Protein AF-A0A2W5SU35-F1 (afdb_monomer_lite)

pLDDT: mean 97.68, std 1.87, range [83.69, 98.88]

Structure (mmCIF, N/CA/C/O backbone):
data_AF-A0A2W5SU35-F1
#
_entry.id   AF-A0A2W5SU35-F1
#
loop_
_atom_site.group_PDB
_atom_site.id
_atom_site.type_symbol
_atom_site.label_atom_id
_atom_site.label_alt_id
_atom_site.label_comp_id
_atom_site.label_asym_id
_atom_site.label_entity_id
_atom_site.label_seq_id
_atom_site.pdbx_PDB_ins_code
_atom_site.Cartn_x
_atom_site.Cartn_y
_atom_site.Cartn_z
_atom_site.occupancy
_atom_site.B_iso_or_equiv
_atom_site.auth_seq_id
_atom_site.auth_comp_id
_atom_site.auth_asym_id
_atom_site.auth_atom_id
_atom_site.pdbx_PDB_model_num
ATOM 1 N N . MET A 1 1 ? -5.731 11.246 -7.664 1.00 83.69 1 MET A N 1
ATOM 2 C CA . MET A 1 1 ? -6.104 10.806 -6.309 1.00 83.69 1 MET A CA 1
ATOM 3 C C . MET A 1 1 ? -6.951 9.556 -6.453 1.00 83.69 1 MET A C 1
ATOM 5 O O . MET A 1 1 ? -7.900 9.598 -7.225 1.00 83.69 1 MET A O 1
ATOM 9 N N . LEU A 1 2 ? -6.569 8.462 -5.795 1.00 93.25 2 LEU A N 1
ATOM 10 C CA . LEU A 1 2 ? -7.296 7.187 -5.770 1.00 93.25 2 LEU A CA 1
ATOM 11 C C . LEU A 1 2 ? -7.750 6.914 -4.332 1.00 93.25 2 LEU A C 1
ATOM 13 O O . LEU A 1 2 ? -6.923 7.001 -3.431 1.00 93.25 2 LEU A O 1
ATOM 17 N N . GLU A 1 3 ? -9.018 6.572 -4.111 1.00 96.75 3 GLU A N 1
ATOM 18 C CA . GLU A 1 3 ? -9.514 6.131 -2.799 1.00 96.75 3 GLU A CA 1
ATOM 19 C C . GLU A 1 3 ? -9.905 4.652 -2.842 1.00 96.75 3 GLU A C 1
ATOM 21 O O . GLU A 1 3 ? -10.566 4.194 -3.773 1.00 96.75 3 GLU A O 1
ATOM 26 N N . ILE A 1 4 ? -9.491 3.913 -1.815 1.00 96.81 4 ILE A N 1
ATOM 27 C CA . ILE A 1 4 ? -9.788 2.500 -1.603 1.00 96.81 4 ILE A CA 1
ATOM 28 C C . ILE A 1 4 ? -10.499 2.389 -0.256 1.00 96.81 4 ILE A C 1
ATOM 30 O O . ILE A 1 4 ? -9.879 2.523 0.803 1.00 96.81 4 ILE A O 1
ATOM 34 N N . GLY A 1 5 ? -11.809 2.161 -0.302 1.00 96.19 5 GLY A N 1
ATOM 35 C CA . GLY A 1 5 ? -12.642 1.967 0.880 1.00 96.19 5 GLY A CA 1
ATOM 36 C C . GLY A 1 5 ? -12.808 0.488 1.220 1.00 96.19 5 GLY A C 1
ATOM 37 O O . GLY A 1 5 ? -13.181 -0.315 0.369 1.00 96.19 5 GLY A O 1
ATOM 38 N N . VAL A 1 6 ? -12.581 0.142 2.482 1.00 95.94 6 VAL A N 1
ATOM 39 C CA . VAL A 1 6 ? -12.871 -1.169 3.064 1.00 95.94 6 VAL A CA 1
ATOM 40 C C . VAL A 1 6 ? -14.029 -1.011 4.042 1.00 95.94 6 VAL A C 1
ATOM 42 O O . VAL A 1 6 ? -13.977 -0.189 4.959 1.00 95.94 6 VAL A O 1
ATOM 45 N N . THR A 1 7 ? -15.077 -1.811 3.855 1.00 96.75 7 THR A N 1
ATOM 46 C CA . THR A 1 7 ? -16.279 -1.809 4.698 1.00 96.75 7 THR A CA 1
ATOM 47 C C . THR A 1 7 ? -16.648 -3.231 5.110 1.00 96.75 7 THR A C 1
ATOM 49 O O . THR A 1 7 ? -16.332 -4.187 4.405 1.00 96.75 7 THR A O 1
ATOM 52 N N . GLY A 1 8 ? -17.312 -3.370 6.262 1.00 97.00 8 GLY A N 1
ATOM 53 C CA . GLY A 1 8 ? -17.740 -4.669 6.783 1.00 97.00 8 GLY A CA 1
ATOM 54 C C . GLY A 1 8 ? -16.583 -5.597 7.165 1.00 97.00 8 GLY A C 1
ATOM 55 O O . GLY A 1 8 ? -15.466 -5.152 7.434 1.00 97.00 8 GLY A O 1
ATOM 56 N N . VAL A 1 9 ? -16.876 -6.895 7.223 1.00 98.00 9 VAL A N 1
ATOM 57 C CA . VAL A 1 9 ? -15.889 -7.952 7.468 1.00 98.00 9 VAL A CA 1
ATOM 58 C C . VAL A 1 9 ? -15.590 -8.639 6.144 1.00 98.00 9 VAL A C 1
ATOM 60 O O . VAL A 1 9 ? -16.497 -9.166 5.502 1.00 98.00 9 VAL A O 1
ATOM 63 N N . VAL A 1 10 ? -14.322 -8.629 5.745 1.00 97.38 10 VAL A N 1
ATOM 64 C CA . VAL A 1 10 ? -13.836 -9.271 4.523 1.00 97.38 10 VAL A CA 1
ATOM 65 C C . VAL A 1 10 ? -12.861 -10.370 4.930 1.00 97.38 10 VAL A C 1
ATOM 67 O O . VAL A 1 10 ? -11.754 -10.091 5.389 1.00 97.38 10 VAL A O 1
ATOM 70 N N . GLU A 1 11 ? -13.301 -11.623 4.812 1.00 95.38 11 GLU A N 1
ATOM 71 C CA . GLU A 1 11 ? -12.5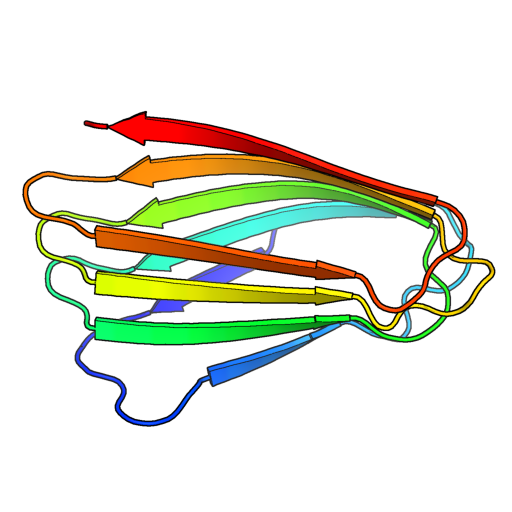43 -12.783 5.302 1.00 95.38 11 GLU A CA 1
ATOM 72 C C . GLU A 1 11 ? -11.293 -13.067 4.462 1.00 95.38 11 GLU A C 1
ATOM 74 O O . GLU A 1 11 ? -10.232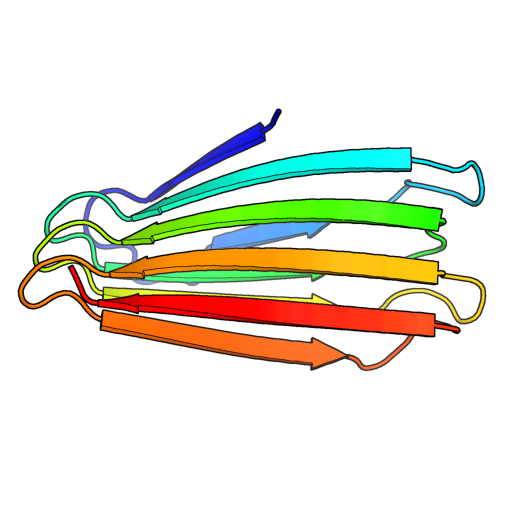 -13.380 5.002 1.00 95.38 11 GLU A O 1
ATOM 79 N N . ALA A 1 12 ? -11.407 -12.936 3.139 1.00 97.12 12 ALA A N 1
ATOM 80 C CA . ALA A 1 12 ? -10.302 -13.157 2.217 1.00 97.12 12 ALA A CA 1
ATOM 81 C C . ALA A 1 12 ? -9.483 -11.870 1.994 1.00 97.12 12 ALA A C 1
ATOM 83 O O . ALA A 1 12 ? -10.053 -10.778 1.955 1.00 97.12 12 ALA A O 1
ATOM 84 N N . PRO A 1 13 ? -8.156 -11.961 1.795 1.00 97.69 13 PRO A N 1
ATOM 85 C CA . PRO A 1 13 ? -7.354 -10.803 1.418 1.00 97.69 13 PRO A CA 1
ATOM 86 C C . PRO A 1 13 ? -7.827 -10.162 0.107 1.00 97.69 13 PRO A C 1
ATOM 88 O O . PRO A 1 13 ? -8.065 -10.845 -0.889 1.00 97.69 13 PRO A O 1
ATOM 91 N N . VAL A 1 14 ? -7.912 -8.833 0.095 1.00 97.31 14 VAL A N 1
ATOM 92 C CA . VAL A 1 14 ? -8.164 -8.038 -1.112 1.00 97.31 14 VAL A CA 1
ATOM 93 C C . VAL A 1 14 ? -6.825 -7.640 -1.715 1.00 97.31 14 VAL A C 1
ATOM 95 O O . VAL A 1 14 ? -5.964 -7.119 -1.008 1.00 97.31 14 VAL A O 1
ATOM 98 N N . HIS A 1 15 ? -6.649 -7.859 -3.016 1.00 97.25 15 HIS A N 1
ATOM 99 C CA . HIS A 1 15 ? -5.415 -7.532 -3.726 1.00 97.25 15 HIS A CA 1
ATOM 100 C C . HIS A 1 15 ? -5.612 -6.311 -4.630 1.00 97.25 15 HIS A C 1
ATOM 102 O O . HIS A 1 15 ? -6.483 -6.304 -5.497 1.00 97.25 15 HIS A O 1
ATOM 108 N N . LEU A 1 16 ? -4.769 -5.298 -4.450 1.00 96.38 16 LEU A N 1
ATOM 109 C CA . LEU A 1 16 ? -4.586 -4.187 -5.373 1.00 96.38 16 LEU A CA 1
ATOM 110 C C . LEU A 1 16 ? -3.252 -4.375 -6.091 1.00 96.38 16 LEU A C 1
ATOM 112 O O . LEU A 1 16 ? -2.209 -4.400 -5.443 1.00 96.38 16 LEU A O 1
ATOM 116 N N . VAL A 1 17 ? -3.281 -4.473 -7.415 1.00 96.44 17 VAL A N 1
ATOM 117 C CA . VAL A 1 17 ? -2.075 -4.616 -8.240 1.00 96.44 17 VAL A CA 1
ATOM 118 C C . VAL A 1 17 ? -1.734 -3.269 -8.873 1.00 96.44 17 VAL A C 1
ATOM 120 O O . VAL A 1 17 ? -2.608 -2.583 -9.401 1.00 96.44 17 VAL A O 1
ATOM 123 N N . ARG A 1 18 ? -0.460 -2.884 -8.788 1.00 95.50 18 ARG A N 1
ATOM 124 C CA . ARG A 1 18 ? 0.123 -1.727 -9.467 1.00 95.50 18 ARG A CA 1
ATOM 125 C C . ARG A 1 18 ? 1.198 -2.204 -10.434 1.00 95.50 18 ARG A C 1
ATOM 127 O O . ARG A 1 18 ? 2.197 -2.785 -10.013 1.00 95.50 18 ARG A O 1
ATOM 134 N N . ASP A 1 19 ? 1.008 -1.924 -11.711 1.00 96.56 19 ASP A N 1
ATOM 135 C CA . ASP A 1 19 ? 1.938 -2.279 -12.778 1.00 96.56 19 ASP A CA 1
ATOM 136 C C . ASP A 1 19 ? 1.891 -1.235 -13.906 1.00 96.56 19 ASP A C 1
ATOM 138 O O . ASP A 1 19 ? 1.198 -0.218 -13.805 1.00 96.56 19 ASP A O 1
ATOM 142 N N . GLY A 1 20 ? 2.693 -1.441 -14.954 1.00 96.12 20 GLY A N 1
ATOM 143 C CA . GLY A 1 20 ? 2.615 -0.638 -16.178 1.00 96.12 20 GLY A CA 1
ATOM 144 C C . GLY A 1 20 ? 2.992 0.840 -16.015 1.00 96.12 20 GLY A C 1
ATOM 145 O O . GLY A 1 20 ? 2.696 1.657 -16.887 1.00 96.12 20 GLY A O 1
ATOM 146 N N . LEU A 1 21 ? 3.650 1.215 -14.912 1.00 96.12 21 LEU A N 1
ATOM 147 C CA . LEU A 1 21 ? 4.004 2.611 -14.640 1.00 96.12 21 LEU A CA 1
ATOM 148 C C . LEU A 1 21 ? 5.131 3.107 -15.561 1.00 96.12 21 LEU A C 1
ATOM 150 O O . LEU A 1 21 ? 5.124 4.272 -15.968 1.00 96.12 21 LEU A O 1
ATOM 154 N N . GLY A 1 22 ? 6.060 2.234 -15.948 1.00 96.25 22 GLY A N 1
ATOM 155 C CA . GLY A 1 22 ? 7.183 2.572 -16.819 1.00 96.25 22 GLY A CA 1
ATOM 156 C C . GLY A 1 22 ? 8.191 3.517 -16.155 1.00 96.25 22 GLY A C 1
ATOM 157 O O . GLY A 1 22 ? 8.152 3.778 -14.954 1.00 96.25 22 GLY A O 1
ATOM 158 N N . THR A 1 23 ? 9.116 4.052 -16.947 1.00 96.06 23 THR A N 1
ATOM 159 C CA . THR A 1 23 ? 10.287 4.796 -16.442 1.00 96.06 23 THR A CA 1
ATOM 160 C C . THR A 1 23 ? 10.101 6.317 -16.405 1.00 96.06 23 THR A C 1
ATOM 162 O O . THR A 1 23 ? 10.948 7.039 -15.868 1.00 96.06 23 THR A O 1
ATOM 165 N N . ALA A 1 24 ? 8.989 6.823 -16.947 1.00 98.00 24 ALA A N 1
ATOM 166 C CA . ALA A 1 24 ? 8.644 8.238 -16.873 1.00 98.00 24 ALA A CA 1
ATOM 167 C C . ALA A 1 24 ? 8.341 8.645 -15.415 1.00 98.00 24 ALA A C 1
ATOM 169 O O . ALA A 1 24 ? 7.670 7.887 -14.712 1.00 98.00 24 ALA A O 1
ATOM 170 N N . PRO A 1 25 ? 8.789 9.828 -14.945 1.00 98.06 25 PRO A N 1
ATOM 171 C CA . PRO A 1 25 ? 8.463 10.312 -13.606 1.00 98.06 25 PRO A CA 1
ATOM 172 C C . PRO A 1 25 ? 6.950 10.432 -13.383 1.00 98.06 25 PRO A C 1
ATOM 174 O O . PRO A 1 25 ? 6.240 11.011 -14.206 1.00 98.06 25 PRO A O 1
ATOM 177 N N . ARG A 1 26 ? 6.462 9.926 -12.248 1.00 97.44 26 ARG A N 1
ATOM 178 C CA . ARG A 1 26 ? 5.052 9.992 -11.843 1.00 97.44 26 ARG A CA 1
ATOM 179 C C . ARG A 1 26 ? 4.912 10.413 -10.389 1.00 97.44 26 ARG A C 1
ATOM 181 O O . ARG A 1 26 ? 5.732 10.048 -9.549 1.00 97.44 26 ARG A O 1
ATOM 188 N N . ALA A 1 27 ? 3.827 11.127 -10.111 1.00 97.25 27 ALA A N 1
ATOM 189 C CA . ALA A 1 27 ? 3.369 11.425 -8.764 1.00 97.25 27 ALA A CA 1
ATOM 190 C C . ALA A 1 27 ? 2.003 10.767 -8.523 1.00 97.25 27 ALA A C 1
ATOM 192 O O . ALA A 1 27 ? 1.149 10.797 -9.413 1.00 97.25 27 ALA A O 1
ATOM 193 N N . ALA A 1 28 ? 1.786 10.196 -7.340 1.00 96.50 28 ALA A N 1
ATOM 194 C CA . ALA A 1 28 ? 0.503 9.614 -6.955 1.00 96.50 28 ALA A CA 1
ATOM 195 C C . ALA A 1 28 ? 0.070 10.033 -5.547 1.00 96.50 28 ALA A C 1
ATOM 197 O O . ALA A 1 28 ? 0.877 10.385 -4.687 1.00 96.50 28 ALA A O 1
ATOM 198 N N . HIS A 1 29 ? -1.239 9.980 -5.323 1.00 98.00 29 HIS A N 1
ATOM 199 C CA . HIS A 1 29 ? -1.843 10.180 -4.014 1.00 98.00 29 HIS A CA 1
ATOM 200 C C . HIS A 1 29 ? -2.970 9.170 -3.843 1.00 98.00 29 HIS A C 1
ATOM 202 O O . HIS A 1 29 ? -3.922 9.166 -4.635 1.00 98.00 29 HIS A O 1
ATOM 208 N N . THR A 1 30 ? -2.817 8.312 -2.840 1.00 97.62 30 THR A N 1
ATOM 209 C CA . THR A 1 30 ? -3.710 7.188 -2.557 1.00 97.62 30 THR A CA 1
ATOM 210 C C . THR A 1 30 ? -4.262 7.325 -1.146 1.00 97.62 30 THR A C 1
ATOM 212 O O . THR A 1 30 ? -3.505 7.560 -0.210 1.00 97.62 30 THR A O 1
ATOM 215 N N . VAL A 1 31 ? -5.568 7.143 -0.982 1.00 98.44 31 VAL A N 1
ATOM 216 C CA . VAL A 1 31 ? -6.243 7.103 0.316 1.00 98.44 31 VAL A CA 1
ATOM 217 C C . VAL A 1 31 ? -6.770 5.691 0.535 1.00 98.44 31 VAL A C 1
ATOM 219 O O . VAL A 1 31 ? -7.505 5.161 -0.291 1.00 98.44 31 VAL A O 1
ATOM 222 N N . ILE A 1 32 ? -6.396 5.074 1.648 1.00 98.56 32 ILE A N 1
ATOM 223 C CA . ILE A 1 32 ? -6.881 3.770 2.090 1.00 98.56 32 ILE A CA 1
ATOM 224 C C . ILE A 1 32 ? -7.703 4.005 3.347 1.00 98.56 32 ILE A C 1
ATOM 226 O O . ILE A 1 32 ? -7.173 4.447 4.366 1.00 98.56 32 ILE A O 1
ATOM 230 N N . ARG A 1 33 ? -8.998 3.703 3.284 1.00 98.62 33 ARG A N 1
ATOM 231 C CA . ARG A 1 33 ? -9.933 3.920 4.386 1.00 98.62 33 ARG A CA 1
ATOM 232 C C . ARG A 1 33 ? -10.509 2.598 4.863 1.00 98.62 33 ARG A C 1
ATOM 234 O O . ARG A 1 33 ? -11.217 1.933 4.116 1.00 98.62 33 ARG A O 1
ATOM 241 N N . ALA A 1 34 ? -10.262 2.251 6.120 1.00 98.62 34 ALA A N 1
ATOM 242 C CA . ALA A 1 34 ? -10.997 1.207 6.822 1.00 98.62 34 ALA A CA 1
ATOM 243 C C . ALA A 1 34 ? -12.123 1.861 7.628 1.00 98.62 34 ALA A C 1
ATOM 245 O O . ALA A 1 34 ? -11.858 2.584 8.591 1.00 98.62 34 ALA A O 1
ATOM 246 N N . ALA A 1 35 ? -13.368 1.632 7.208 1.00 98.62 35 ALA A N 1
ATOM 247 C CA . ALA A 1 35 ? -14.552 2.210 7.838 1.00 98.62 35 ALA A CA 1
ATOM 248 C C . ALA A 1 35 ? -14.759 1.682 9.266 1.00 98.62 35 ALA A C 1
ATOM 250 O O . ALA A 1 35 ? -14.280 0.597 9.608 1.00 98.62 35 ALA A O 1
ATOM 251 N N . ARG A 1 36 ? -15.506 2.423 10.090 1.00 98.44 36 ARG A N 1
ATOM 252 C CA . ARG A 1 36 ? -15.817 2.065 11.485 1.00 98.44 36 ARG A CA 1
ATOM 253 C C . ARG A 1 36 ? -16.205 0.589 11.639 1.00 98.44 36 ARG A C 1
ATOM 255 O O . ARG A 1 36 ? -17.126 0.108 10.983 1.00 98.44 36 ARG A O 1
ATOM 262 N N . GLY A 1 37 ? -15.512 -0.116 12.535 1.00 98.19 37 GLY A N 1
ATOM 263 C CA . GLY A 1 37 ? -15.767 -1.530 12.841 1.00 98.19 37 GLY A CA 1
ATOM 264 C C . GLY A 1 37 ? -15.439 -2.530 11.722 1.00 98.19 37 GLY A C 1
ATOM 265 O O . GLY A 1 37 ? -15.751 -3.709 11.873 1.00 98.19 37 GLY A O 1
ATOM 266 N N . SER A 1 38 ? -14.834 -2.096 10.610 1.00 98.69 38 SER A N 1
ATOM 267 C CA . SER A 1 38 ? -14.448 -3.002 9.521 1.00 98.69 38 SER A CA 1
ATOM 268 C C . SER A 1 38 ? -13.286 -3.914 9.910 1.00 98.69 38 SER A C 1
ATOM 270 O O . SER A 1 38 ? -12.451 -3.558 10.740 1.00 98.69 38 SER A O 1
ATOM 272 N N . VAL A 1 39 ? -13.213 -5.095 9.297 1.00 98.69 39 VAL A N 1
ATOM 273 C CA . VAL A 1 39 ? -12.105 -6.042 9.471 1.00 98.69 39 VAL A CA 1
ATOM 274 C C . VAL A 1 39 ? -11.680 -6.545 8.102 1.00 98.69 39 VAL A C 1
ATOM 276 O O . VAL A 1 39 ? -12.490 -7.152 7.405 1.00 98.69 39 VAL A O 1
ATOM 279 N N . ALA A 1 40 ? -10.428 -6.306 7.710 1.00 98.50 40 ALA A N 1
ATOM 280 C CA . ALA A 1 40 ? -9.920 -6.803 6.434 1.00 98.50 40 ALA A CA 1
ATOM 281 C C . ALA A 1 40 ? -8.396 -6.900 6.371 1.00 98.50 40 ALA A C 1
ATOM 283 O O . ALA A 1 40 ? -7.659 -6.271 7.140 1.00 98.50 40 ALA A O 1
ATOM 284 N N . THR A 1 41 ? -7.944 -7.637 5.358 1.00 98.75 41 THR A N 1
ATOM 285 C CA . THR A 1 41 ? -6.564 -7.617 4.875 1.00 98.75 41 THR A CA 1
ATOM 286 C C . THR A 1 41 ? -6.529 -7.023 3.470 1.00 98.75 41 THR A C 1
ATOM 288 O O . THR A 1 41 ? -7.185 -7.542 2.571 1.00 98.75 41 THR A O 1
ATOM 291 N N . LEU A 1 42 ? -5.753 -5.957 3.274 1.00 98.50 42 LEU A N 1
ATOM 292 C CA . LEU A 1 42 ? -5.488 -5.346 1.971 1.00 98.50 42 LEU A CA 1
ATOM 293 C C . LEU A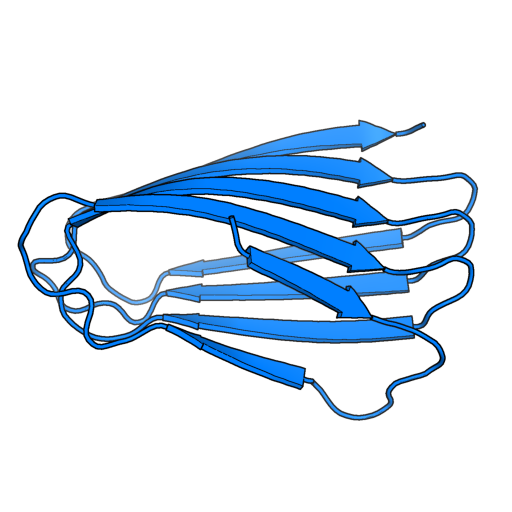 1 42 ? -4.018 -5.555 1.605 1.00 98.50 42 LEU A C 1
ATOM 295 O O . LEU A 1 42 ? -3.127 -5.169 2.361 1.00 98.50 42 LEU A O 1
ATOM 299 N N . VAL A 1 43 ? -3.769 -6.149 0.442 1.00 98.62 43 VAL A N 1
ATOM 300 C CA . VAL A 1 43 ? -2.437 -6.371 -0.121 1.00 98.62 43 VAL A CA 1
ATOM 301 C C . VAL A 1 43 ? -2.268 -5.486 -1.349 1.00 98.62 43 VAL A C 1
ATOM 303 O O . VAL A 1 43 ? -2.963 -5.657 -2.344 1.00 98.62 43 VAL A O 1
ATOM 306 N N . VAL A 1 44 ? -1.334 -4.545 -1.292 1.00 98.25 44 VAL A N 1
ATOM 307 C CA . VAL A 1 44 ? -0.941 -3.673 -2.398 1.00 98.25 44 VAL A CA 1
ATOM 308 C C . VAL A 1 44 ? 0.329 -4.239 -3.028 1.00 98.25 44 VAL A C 1
ATOM 310 O O . VAL A 1 44 ? 1.433 -4.025 -2.527 1.00 98.25 44 VAL A O 1
ATOM 313 N N . GLY A 1 45 ? 0.162 -4.993 -4.111 1.00 98.12 45 GLY A N 1
ATOM 314 C CA . GLY A 1 45 ? 1.242 -5.562 -4.914 1.00 98.12 45 GLY A CA 1
ATOM 315 C C . GLY A 1 45 ? 1.730 -4.578 -5.971 1.00 98.12 45 GLY A C 1
ATOM 316 O O . GLY A 1 45 ? 0.948 -3.804 -6.522 1.00 98.12 45 GLY A O 1
ATOM 317 N N . SER A 1 46 ? 3.033 -4.571 -6.233 1.00 98.25 46 SER A N 1
ATOM 318 C CA . SER A 1 46 ? 3.665 -3.609 -7.136 1.00 98.25 46 SER A CA 1
ATOM 319 C C . SER A 1 46 ? 4.752 -4.269 -7.977 1.00 98.25 46 SER A C 1
ATOM 321 O O . SER A 1 46 ? 5.677 -4.827 -7.395 1.00 98.25 46 SER A O 1
ATOM 323 N N . THR A 1 47 ? 4.645 -4.216 -9.310 1.00 98.38 47 THR A N 1
ATOM 324 C CA . THR A 1 47 ? 5.526 -4.959 -10.236 1.00 98.38 47 THR A CA 1
ATOM 325 C C . THR A 1 47 ? 5.925 -4.164 -11.483 1.00 98.38 47 THR A C 1
ATOM 327 O O . THR A 1 47 ? 5.223 -3.251 -11.916 1.00 98.38 47 THR A O 1
ATOM 330 N N . GLY A 1 48 ? 7.067 -4.518 -12.082 1.00 98.31 48 GLY A N 1
ATOM 331 C CA . GLY A 1 48 ? 7.599 -3.870 -13.288 1.00 98.31 48 GLY A CA 1
ATOM 332 C C . GLY A 1 48 ? 8.422 -2.606 -13.015 1.00 98.31 48 GLY A C 1
ATOM 333 O O . GLY A 1 48 ? 8.780 -2.309 -11.876 1.00 98.31 48 GLY A O 1
ATOM 334 N N . SER A 1 49 ? 8.771 -1.874 -14.071 1.00 98.31 49 SER A N 1
ATOM 335 C CA . SER A 1 49 ? 9.534 -0.624 -13.960 1.00 98.31 49 SER A CA 1
ATOM 336 C C . SER A 1 49 ? 8.645 0.521 -13.477 1.00 98.31 49 SER A C 1
ATOM 338 O O . SER A 1 49 ? 7.504 0.667 -13.928 1.00 98.31 49 SER A O 1
ATOM 340 N N . ALA A 1 50 ? 9.177 1.361 -12.590 1.00 98.12 50 ALA A N 1
ATOM 341 C CA . ALA A 1 50 ? 8.463 2.514 -12.048 1.00 98.12 50 ALA A CA 1
ATOM 342 C C . ALA A 1 50 ? 9.424 3.658 -11.700 1.00 98.12 50 ALA A C 1
ATOM 344 O O . ALA A 1 50 ? 10.485 3.426 -11.132 1.00 98.12 50 ALA A O 1
ATOM 345 N N . ARG A 1 51 ? 9.032 4.911 -11.955 1.00 98.38 51 ARG A N 1
ATOM 346 C CA . ARG A 1 51 ? 9.682 6.104 -11.380 1.00 98.38 51 ARG A CA 1
ATOM 347 C C . ARG A 1 51 ? 8.650 6.934 -10.623 1.00 98.38 51 ARG A C 1
ATOM 349 O O . ARG A 1 51 ? 8.126 7.918 -11.140 1.00 98.38 51 ARG A O 1
ATOM 356 N N . LEU A 1 52 ? 8.317 6.483 -9.417 1.00 98.19 52 LEU A N 1
ATOM 357 C CA . LEU A 1 52 ? 7.147 6.914 -8.657 1.00 98.19 52 LEU A CA 1
ATOM 358 C C . LEU A 1 52 ? 7.533 7.688 -7.391 1.00 98.19 52 LEU A C 1
ATOM 360 O O . LEU A 1 52 ? 8.328 7.216 -6.581 1.00 98.19 52 LEU A O 1
ATOM 364 N N . ALA A 1 53 ? 6.911 8.847 -7.196 1.00 98.44 53 ALA A N 1
ATOM 365 C CA . ALA A 1 53 ? 6.807 9.514 -5.904 1.00 98.44 53 ALA A CA 1
ATOM 366 C C . ALA A 1 53 ? 5.343 9.478 -5.440 1.00 98.44 53 ALA A C 1
ATOM 368 O O . ALA A 1 53 ? 4.459 9.862 -6.203 1.00 98.44 53 ALA A O 1
ATOM 369 N N . GLU A 1 54 ? 5.048 9.031 -4.221 1.00 97.12 54 GLU A N 1
ATOM 370 C CA . GLU A 1 54 ? 3.662 8.959 -3.756 1.00 97.12 54 GLU A CA 1
ATOM 371 C C . GLU A 1 54 ? 3.439 9.347 -2.298 1.00 97.12 54 GLU A C 1
ATOM 373 O O . GLU A 1 54 ? 4.293 9.172 -1.430 1.00 97.12 54 GLU A O 1
ATOM 378 N N . ASN A 1 55 ? 2.228 9.830 -2.038 1.00 98.44 55 ASN A N 1
ATOM 379 C CA . ASN A 1 55 ? 1.680 9.933 -0.696 1.00 98.44 55 ASN A CA 1
ATOM 380 C C . ASN A 1 55 ? 0.580 8.886 -0.531 1.00 98.44 55 ASN A C 1
ATOM 382 O O . ASN A 1 55 ? -0.318 8.785 -1.371 1.00 98.44 55 ASN A O 1
ATOM 386 N N . VAL A 1 56 ? 0.623 8.150 0.575 1.00 98.56 56 VAL A N 1
ATOM 387 C CA . VAL A 1 56 ? -0.433 7.216 0.960 1.00 98.56 56 VAL A CA 1
ATOM 388 C C . VAL A 1 56 ? -1.016 7.646 2.295 1.00 98.56 56 VAL A C 1
ATOM 390 O O . VAL A 1 56 ? -0.334 7.632 3.317 1.00 98.56 56 VAL A O 1
ATOM 393 N N . GLU A 1 57 ? -2.291 7.998 2.302 1.00 98.56 57 GLU A N 1
ATOM 394 C CA . GLU A 1 57 ? -3.045 8.267 3.519 1.00 98.56 57 G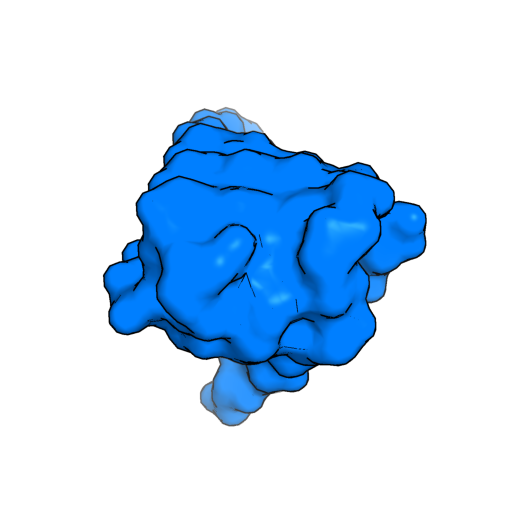LU A CA 1
ATOM 395 C C . GLU A 1 57 ? -3.790 7.009 3.943 1.00 98.56 57 GLU A C 1
ATOM 397 O O . GLU A 1 57 ? -4.482 6.384 3.145 1.00 98.56 57 GLU A O 1
ATOM 402 N N . ILE A 1 58 ? -3.641 6.624 5.204 1.00 98.75 58 ILE A N 1
ATOM 403 C CA . ILE A 1 58 ? -4.263 5.435 5.776 1.00 98.75 58 ILE A CA 1
ATOM 404 C C . ILE A 1 58 ? -5.166 5.906 6.911 1.00 98.75 58 ILE A C 1
ATOM 406 O O . ILE A 1 58 ? -4.693 6.314 7.971 1.00 98.75 58 ILE A O 1
ATOM 410 N N . VAL A 1 59 ? -6.474 5.857 6.692 1.00 98.69 59 VAL A N 1
ATOM 411 C CA . VAL A 1 59 ? -7.480 6.229 7.686 1.00 98.69 59 VAL A CA 1
ATOM 412 C C . VAL A 1 59 ? -8.102 4.958 8.237 1.00 98.69 59 VAL A C 1
ATOM 414 O O . VAL A 1 59 ? -8.835 4.262 7.538 1.00 98.69 59 VAL A O 1
ATOM 417 N N . VAL A 1 60 ? -7.808 4.648 9.497 1.00 98.75 60 VAL A N 1
ATOM 418 C CA . VAL A 1 60 ? -8.400 3.510 10.202 1.00 98.75 60 VAL A CA 1
ATOM 419 C C . VAL A 1 60 ? -9.374 4.059 11.231 1.00 98.75 60 VAL A C 1
ATOM 421 O O . VAL A 1 60 ? -8.963 4.566 12.273 1.00 98.75 60 VAL A O 1
ATOM 424 N N . GLU A 1 61 ? -10.663 4.019 10.906 1.00 98.75 61 GLU A N 1
ATOM 425 C CA . GLU A 1 61 ? -11.719 4.573 11.753 1.00 98.75 61 GLU A CA 1
ATOM 426 C C . GLU A 1 61 ? -11.927 3.744 13.028 1.00 98.75 61 GLU A C 1
ATOM 428 O O . GLU A 1 61 ? -11.428 2.626 13.165 1.00 98.75 61 GLU A O 1
ATOM 433 N N . ASP A 1 62 ? -12.674 4.300 13.982 1.00 98.69 62 ASP A N 1
ATOM 434 C CA . ASP A 1 62 ? -12.884 3.690 15.296 1.00 98.69 62 ASP A CA 1
ATOM 435 C C . ASP A 1 62 ? -13.314 2.218 15.213 1.00 98.69 62 ASP A C 1
ATOM 437 O O . ASP A 1 62 ? -14.206 1.834 14.450 1.00 98.69 62 ASP A O 1
ATOM 441 N N . GLY A 1 63 ? -12.694 1.385 16.045 1.00 98.56 63 GLY A N 1
ATOM 442 C CA . GLY A 1 63 ? -12.981 -0.045 16.122 1.00 98.56 63 GLY A CA 1
ATOM 443 C C . GLY A 1 63 ? -12.626 -0.857 14.872 1.00 98.56 63 GLY A C 1
ATOM 444 O O . GLY A 1 63 ? -12.868 -2.061 14.877 1.00 98.56 63 GLY A O 1
ATOM 445 N N . ALA A 1 64 ? -12.073 -0.251 13.816 1.00 98.75 64 ALA A N 1
ATOM 446 C CA . ALA A 1 64 ? -11.663 -0.980 12.622 1.00 98.75 64 ALA A CA 1
ATOM 447 C C . ALA A 1 64 ? -10.352 -1.749 12.852 1.00 98.75 64 ALA A C 1
ATOM 449 O O . ALA A 1 64 ? -9.491 -1.333 13.628 1.00 98.75 64 ALA A O 1
ATOM 450 N N . ASN A 1 65 ? -10.184 -2.871 12.159 1.00 98.75 65 ASN A N 1
ATOM 451 C CA . ASN A 1 65 ? -9.004 -3.723 12.202 1.00 98.75 65 ASN A CA 1
ATOM 452 C C . ASN A 1 65 ? -8.497 -3.970 10.779 1.00 98.75 65 ASN A C 1
ATOM 454 O O . ASN A 1 65 ? -9.012 -4.824 10.054 1.00 98.75 65 ASN A O 1
ATOM 458 N N . LEU A 1 66 ? -7.484 -3.204 10.383 1.00 98.75 66 LEU A N 1
ATOM 459 C CA . LEU A 1 66 ? -6.887 -3.279 9.058 1.00 98.75 66 LEU A CA 1
ATOM 460 C C . LEU A 1 66 ? -5.503 -3.921 9.138 1.00 98.75 66 LEU A C 1
ATOM 462 O O . LEU A 1 66 ? -4.593 -3.392 9.779 1.00 98.75 66 LEU A O 1
ATOM 466 N N . THR A 1 67 ? -5.318 -5.021 8.412 1.00 98.88 67 THR A N 1
ATOM 467 C CA . THR A 1 67 ? -3.983 -5.467 8.003 1.00 98.88 67 THR A CA 1
ATOM 468 C C . THR A 1 67 ? -3.703 -4.922 6.612 1.00 98.88 67 THR A C 1
ATOM 470 O O . THR A 1 67 ? -4.420 -5.236 5.669 1.00 98.88 67 THR A O 1
ATOM 473 N N . LEU A 1 68 ? -2.673 -4.094 6.480 1.00 98.75 68 LEU A N 1
ATOM 474 C CA . LEU A 1 68 ? -2.288 -3.466 5.224 1.00 98.75 68 LEU A CA 1
ATOM 475 C C . LEU A 1 68 ? -0.871 -3.892 4.863 1.00 98.75 68 LEU A C 1
ATOM 477 O O . LEU A 1 68 ? 0.079 -3.562 5.573 1.00 98.75 68 LEU A O 1
ATOM 481 N N . VAL A 1 69 ? -0.745 -4.621 3.761 1.00 98.69 69 VAL A N 1
ATOM 482 C CA . VAL A 1 69 ? 0.516 -5.157 3.255 1.00 98.69 69 VAL A CA 1
ATOM 483 C C . VAL A 1 69 ? 0.888 -4.423 1.980 1.00 98.69 69 VAL A C 1
ATOM 485 O O . VAL A 1 69 ? 0.132 -4.448 1.020 1.00 98.69 69 VAL A O 1
ATOM 488 N N . PHE A 1 70 ? 2.061 -3.807 1.945 1.00 98.56 70 PHE A N 1
ATOM 489 C CA . PHE A 1 70 ? 2.695 -3.354 0.712 1.00 98.56 70 PHE A CA 1
ATOM 490 C C . PHE A 1 70 ? 3.741 -4.383 0.304 1.00 98.56 70 PHE A C 1
ATOM 492 O O . PHE A 1 70 ? 4.664 -4.653 1.073 1.00 98.56 70 PHE A O 1
ATOM 499 N N . LEU A 1 71 ? 3.587 -4.948 -0.890 1.00 98.25 71 LEU A N 1
ATOM 500 C CA . LEU A 1 71 ? 4.537 -5.870 -1.497 1.00 98.25 71 LEU A CA 1
ATOM 501 C C . LEU A 1 71 ? 5.149 -5.201 -2.730 1.00 98.25 71 LEU A C 1
ATOM 503 O O . LEU A 1 71 ? 4.461 -4.934 -3.717 1.00 98.25 71 LEU A O 1
ATOM 507 N N . HIS A 1 72 ? 6.439 -4.889 -2.649 1.00 98.25 72 HIS A N 1
ATOM 508 C CA . HIS A 1 72 ? 7.203 -4.302 -3.741 1.00 98.25 72 HIS A CA 1
ATOM 509 C C . HIS A 1 72 ? 8.067 -5.368 -4.414 1.00 98.25 72 HIS A C 1
ATOM 511 O O . HIS A 1 72 ? 9.131 -5.727 -3.913 1.00 98.25 72 HIS A O 1
ATOM 517 N N . GLU A 1 73 ? 7.616 -5.817 -5.576 1.00 97.88 73 GLU A N 1
ATOM 518 C CA . GLU A 1 73 ? 8.304 -6.719 -6.504 1.00 97.88 73 GLU A CA 1
ATOM 519 C C . GLU A 1 73 ? 8.599 -5.961 -7.809 1.00 97.88 73 GLU A C 1
ATOM 521 O O . GLU A 1 73 ? 8.354 -6.426 -8.923 1.00 97.88 73 GLU A O 1
ATOM 526 N N . TRP A 1 74 ? 9.063 -4.718 -7.660 1.00 98.12 74 TRP A N 1
ATOM 527 C CA . TRP A 1 74 ? 9.441 -3.873 -8.783 1.00 98.12 74 TRP A CA 1
ATOM 528 C C . TRP A 1 74 ? 10.658 -4.436 -9.528 1.00 98.12 74 TRP A C 1
ATOM 530 O O . TRP A 1 74 ? 11.491 -5.128 -8.944 1.00 98.12 74 TRP A O 1
ATOM 540 N N . ALA A 1 75 ? 10.788 -4.080 -10.806 1.00 98.38 75 ALA A N 1
ATOM 541 C CA . ALA A 1 75 ? 11.985 -4.364 -11.592 1.00 98.38 75 ALA A CA 1
ATOM 542 C C . ALA A 1 75 ? 13.201 -3.576 -11.068 1.00 98.38 75 ALA A C 1
ATOM 544 O O . ALA A 1 75 ? 13.047 -2.521 -10.451 1.00 98.38 75 ALA A O 1
ATOM 545 N N . ASP A 1 76 ? 14.413 -4.062 -11.346 1.00 98.12 76 ASP A N 1
ATOM 546 C CA . ASP A 1 76 ? 15.675 -3.506 -10.825 1.00 98.12 76 ASP A CA 1
ATOM 547 C C . ASP A 1 76 ? 15.915 -2.030 -11.188 1.00 98.12 76 ASP A C 1
ATOM 549 O O . ASP A 1 76 ? 16.635 -1.323 -10.486 1.00 98.12 76 ASP A O 1
ATOM 553 N N . ASP A 1 77 ? 15.297 -1.534 -12.261 1.00 97.88 77 ASP A N 1
ATOM 554 C CA . ASP A 1 77 ? 15.399 -0.138 -12.696 1.00 97.88 77 ASP A CA 1
ATOM 555 C C . ASP A 1 77 ? 14.412 0.806 -11.984 1.00 97.88 77 ASP A C 1
ATOM 557 O O . ASP A 1 77 ? 14.445 2.022 -12.196 1.00 97.88 77 ASP A O 1
ATOM 561 N N . ALA A 1 78 ? 13.536 0.276 -11.127 1.00 98.44 78 ALA A N 1
ATOM 562 C CA . ALA A 1 78 ? 12.507 1.066 -10.477 1.00 98.44 78 ALA A CA 1
ATOM 563 C C . ALA A 1 78 ? 13.042 1.950 -9.337 1.00 98.44 78 ALA A C 1
ATOM 565 O O . ALA A 1 78 ? 13.827 1.527 -8.484 1.00 98.44 78 ALA A O 1
ATOM 566 N N . VAL A 1 79 ? 12.530 3.179 -9.278 1.00 98.38 79 VAL A N 1
ATOM 567 C CA . VAL A 1 79 ? 12.739 4.153 -8.205 1.00 98.38 79 VAL A CA 1
ATOM 568 C C . VAL A 1 79 ? 11.383 4.523 -7.615 1.00 98.38 79 VAL A C 1
ATOM 570 O O . VAL A 1 79 ? 10.543 5.111 -8.297 1.00 98.38 79 VAL A O 1
ATOM 573 N N . HIS A 1 80 ? 11.179 4.209 -6.339 1.00 98.31 80 HIS A N 1
ATOM 574 C CA . HIS A 1 80 ? 9.937 4.452 -5.622 1.00 98.31 80 HIS A CA 1
ATOM 575 C C . HIS A 1 80 ? 10.194 5.183 -4.299 1.00 98.31 80 HIS A C 1
ATOM 577 O O . HIS A 1 80 ? 10.855 4.660 -3.399 1.00 98.31 80 HIS A O 1
ATOM 583 N N . LEU A 1 81 ? 9.643 6.388 -4.169 1.00 98.44 81 LEU A N 1
ATOM 584 C CA . LEU A 1 81 ? 9.665 7.181 -2.944 1.00 98.44 81 LEU A CA 1
ATOM 585 C C . LEU A 1 81 ? 8.236 7.361 -2.438 1.00 98.44 81 LEU A C 1
ATOM 587 O O . LEU A 1 81 ? 7.402 7.889 -3.165 1.00 98.44 81 LEU A O 1
ATOM 591 N N . ALA A 1 82 ? 7.961 6.969 -1.198 1.00 98.44 82 ALA A N 1
ATOM 592 C CA . ALA A 1 82 ? 6.632 7.098 -0.616 1.00 98.44 82 ALA A CA 1
ATOM 593 C C . ALA A 1 82 ? 6.662 7.721 0.780 1.00 98.44 82 ALA A C 1
ATOM 595 O O . ALA A 1 82 ? 7.532 7.407 1.598 1.00 98.44 82 ALA A O 1
ATOM 596 N N . ALA A 1 83 ? 5.670 8.553 1.081 1.00 98.62 83 ALA A N 1
ATOM 597 C CA . ALA A 1 83 ? 5.326 8.946 2.441 1.00 98.62 83 ALA A CA 1
ATOM 598 C C . ALA A 1 83 ? 3.982 8.313 2.817 1.00 98.62 83 ALA A C 1
ATOM 600 O O . ALA A 1 83 ? 2.991 8.497 2.112 1.00 98.62 83 ALA A O 1
ATOM 601 N N . HIS A 1 84 ? 3.945 7.546 3.908 1.00 98.69 84 HIS A N 1
ATOM 602 C CA . HIS A 1 84 ? 2.703 6.967 4.422 1.00 98.69 84 HIS A CA 1
ATOM 603 C C . HIS A 1 84 ? 2.269 7.713 5.688 1.00 98.69 84 HIS A C 1
ATOM 605 O O . HIS A 1 84 ? 3.053 7.863 6.627 1.00 98.69 84 HIS A O 1
ATOM 611 N N . PHE A 1 85 ? 1.009 8.136 5.735 1.00 98.50 85 PHE A N 1
ATOM 612 C CA . PHE A 1 85 ? 0.413 8.859 6.854 1.00 98.50 85 PHE A CA 1
ATOM 613 C C . PHE A 1 85 ? -0.763 8.064 7.405 1.00 98.50 85 PHE A C 1
ATOM 615 O O . PHE A 1 85 ? -1.834 8.035 6.803 1.00 98.50 85 PHE A O 1
ATOM 622 N N . ALA A 1 86 ? -0.575 7.411 8.548 1.00 98.69 86 ALA A N 1
ATOM 623 C CA . ALA A 1 86 ? -1.631 6.654 9.203 1.00 98.69 86 ALA A CA 1
ATOM 624 C C . ALA A 1 86 ? -2.302 7.462 10.319 1.00 98.69 86 ALA A C 1
ATOM 626 O O . ALA A 1 86 ? -1.629 7.989 11.202 1.00 98.69 86 ALA A O 1
ATOM 627 N N . THR A 1 87 ? -3.633 7.497 10.324 1.00 98.75 87 THR A N 1
ATOM 628 C CA . THR A 1 87 ? -4.443 7.923 11.471 1.00 98.75 87 THR A CA 1
ATOM 629 C C . THR A 1 87 ? -5.233 6.726 11.977 1.00 98.75 87 THR A C 1
ATOM 631 O O . THR A 1 87 ? -5.989 6.122 11.217 1.00 98.75 87 THR A O 1
ATOM 6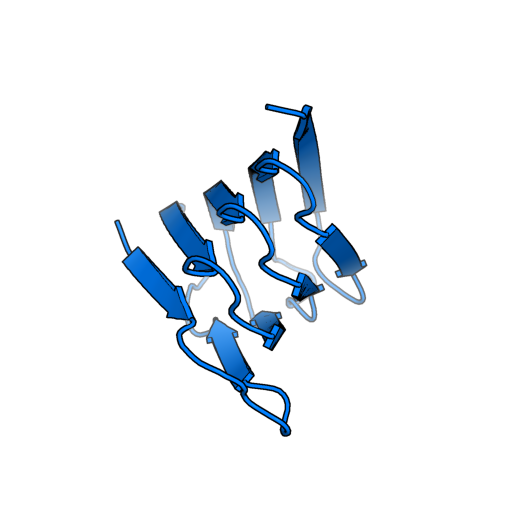34 N N . VAL A 1 88 ? -5.050 6.380 13.251 1.00 98.75 88 VAL A N 1
ATOM 635 C CA . VAL A 1 88 ? -5.689 5.219 13.883 1.00 98.75 88 VAL A CA 1
ATOM 636 C C . VAL A 1 88 ? -6.654 5.703 14.959 1.00 98.75 88 VAL A C 1
ATOM 638 O O . VAL A 1 88 ? -6.221 6.317 15.931 1.00 98.75 88 VAL A O 1
ATOM 641 N N . GLY A 1 89 ? -7.946 5.450 14.750 1.00 98.69 89 GLY A N 1
ATOM 642 C CA . GLY A 1 89 ? -9.039 5.866 15.626 1.00 98.69 89 GLY A CA 1
ATOM 643 C C . GLY A 1 89 ? -9.143 5.081 16.935 1.00 98.69 89 GLY A C 1
ATOM 644 O O . GLY A 1 89 ? -8.368 4.163 17.231 1.00 98.69 89 GLY A O 1
ATOM 645 N N . ALA A 1 90 ? -10.160 5.414 17.726 1.00 98.44 90 ALA A N 1
ATOM 646 C CA . ALA A 1 90 ? -10.356 4.833 19.045 1.00 98.44 90 ALA A CA 1
ATOM 647 C C . ALA A 1 90 ? -10.656 3.331 18.944 1.00 98.44 90 ALA A C 1
ATOM 649 O O . ALA A 1 90 ? -11.547 2.904 18.208 1.00 98.44 90 ALA A O 1
ATOM 650 N N . ARG A 1 91 ? -9.928 2.510 19.714 1.00 98.19 91 ARG A N 1
ATOM 651 C CA . ARG A 1 91 ? -10.014 1.032 19.675 1.00 98.19 91 ARG A CA 1
ATOM 652 C C . ARG A 1 91 ? -9.764 0.424 18.286 1.00 98.19 91 ARG A C 1
ATOM 654 O O . ARG A 1 91 ? -10.073 -0.748 18.082 1.00 98.19 91 ARG A O 1
ATOM 661 N N . ALA A 1 92 ? -9.208 1.189 17.352 1.00 98.62 92 ALA A N 1
ATOM 662 C CA . ALA A 1 92 ? -8.836 0.693 16.044 1.00 98.62 92 ALA A CA 1
ATOM 663 C C . ALA A 1 92 ? -7.459 0.015 16.085 1.00 98.62 92 ALA A C 1
ATOM 665 O O . ALA A 1 92 ? -6.646 0.243 16.986 1.00 98.62 92 ALA A O 1
ATOM 666 N N . ARG A 1 93 ? -7.188 -0.842 15.102 1.00 98.69 93 ARG A N 1
ATOM 667 C CA . ARG A 1 93 ? -5.910 -1.533 14.927 1.00 98.69 93 ARG A CA 1
ATOM 668 C C . ARG A 1 93 ? -5.458 -1.417 13.481 1.00 98.69 93 ARG A C 1
ATOM 670 O O . ARG A 1 93 ? -6.205 -1.735 12.561 1.00 98.69 93 ARG A O 1
ATOM 677 N N . LEU A 1 94 ? -4.205 -1.011 13.307 1.00 98.75 94 LEU A N 1
ATOM 678 C CA . LEU A 1 94 ? -3.498 -1.057 12.035 1.00 98.75 94 LEU A CA 1
ATOM 679 C C . LEU A 1 94 ? -2.292 -1.983 12.179 1.00 98.75 94 LEU A C 1
ATOM 681 O O . LEU A 1 94 ? -1.400 -1.719 12.984 1.00 98.75 94 LEU A O 1
ATOM 685 N N . LYS A 1 95 ? -2.242 -3.037 11.367 1.00 98.69 95 LYS A N 1
ATOM 686 C CA . LYS A 1 95 ? -1.020 -3.801 11.117 1.00 98.69 95 LYS A CA 1
ATOM 687 C C . LYS A 1 95 ? -0.476 -3.382 9.756 1.00 98.69 95 LYS A C 1
ATOM 689 O O . LYS A 1 95 ? -0.975 -3.834 8.732 1.00 98.69 95 LYS A O 1
ATOM 694 N N . HIS A 1 96 ? 0.521 -2.500 9.753 1.00 98.50 96 HIS A N 1
ATOM 695 C CA . HIS A 1 96 ? 1.209 -2.067 8.534 1.00 98.50 96 HIS A CA 1
ATOM 696 C C . HIS A 1 96 ? 2.418 -2.967 8.285 1.00 98.50 96 HIS A C 1
ATOM 698 O O . HIS A 1 96 ? 3.289 -3.096 9.145 1.00 98.50 96 HIS A O 1
ATOM 704 N N . ILE A 1 97 ? 2.435 -3.634 7.137 1.00 98.69 97 ILE A N 1
ATOM 705 C CA . ILE A 1 97 ? 3.502 -4.537 6.716 1.00 98.69 97 ILE A CA 1
ATOM 706 C C . ILE A 1 97 ? 4.034 -4.006 5.394 1.00 98.69 97 ILE A C 1
ATOM 708 O O . ILE A 1 97 ? 3.265 -3.746 4.473 1.00 98.69 97 ILE A O 1
ATOM 712 N N . LEU A 1 98 ? 5.349 -3.860 5.290 1.00 97.62 98 LEU A N 1
ATOM 713 C CA . LEU A 1 98 ? 5.999 -3.454 4.057 1.00 97.62 98 LEU A CA 1
ATOM 714 C C . LEU A 1 98 ? 7.130 -4.420 3.750 1.00 97.62 98 LEU A C 1
ATOM 716 O O . LEU A 1 98 ? 8.028 -4.612 4.566 1.00 97.62 98 LEU A O 1
ATOM 720 N N . VAL A 1 99 ? 7.060 -5.027 2.574 1.00 98.00 99 VAL A N 1
ATOM 721 C CA . VAL A 1 99 ? 8.030 -5.997 2.083 1.00 98.00 99 VAL A CA 1
ATOM 722 C C . VAL A 1 99 ? 8.531 -5.500 0.738 1.00 98.00 99 VAL A C 1
ATOM 724 O O . VAL A 1 99 ? 7.738 -5.275 -0.172 1.00 98.00 99 VAL A O 1
ATOM 727 N N . SER A 1 100 ? 9.845 -5.333 0.614 1.00 97.00 100 SER A N 1
ATOM 728 C CA . SER A 1 100 ? 10.490 -4.973 -0.648 1.00 97.00 100 SER A CA 1
ATOM 729 C C . SER A 1 100 ? 11.429 -6.093 -1.066 1.00 97.00 100 SER A C 1
ATOM 731 O O . SER A 1 100 ? 12.377 -6.396 -0.345 1.00 97.00 100 SER A O 1
ATOM 733 N N . LEU A 1 101 ? 11.137 -6.706 -2.210 1.00 96.81 101 LEU A N 1
ATOM 734 C CA . LEU A 1 101 ? 11.880 -7.821 -2.804 1.00 96.81 101 LEU A CA 1
ATOM 735 C C . LEU A 1 101 ? 12.570 -7.434 -4.122 1.00 96.81 101 LEU A C 1
ATOM 737 O O . LEU A 1 101 ? 13.315 -8.237 -4.671 1.00 96.81 101 LEU A O 1
ATOM 741 N N . GLY A 1 102 ? 12.338 -6.216 -4.618 1.00 95.00 102 GLY A N 1
ATOM 742 C CA . GLY A 1 102 ? 12.950 -5.679 -5.831 1.00 95.00 102 GLY A CA 1
ATOM 743 C C . GLY A 1 102 ? 12.930 -4.150 -5.865 1.00 95.00 102 GLY A C 1
ATOM 744 O O . GLY A 1 102 ? 12.491 -3.497 -4.909 1.00 95.00 102 GLY A O 1
ATOM 745 N N . GLY A 1 103 ? 13.386 -3.588 -6.983 1.00 96.81 103 GLY A N 1
ATOM 746 C CA . GLY A 1 103 ? 13.558 -2.150 -7.179 1.00 96.81 103 GLY A CA 1
ATOM 747 C C . GLY A 1 103 ? 14.975 -1.661 -6.895 1.00 96.81 103 GLY A C 1
ATOM 748 O O . GLY A 1 103 ? 15.600 -2.058 -5.913 1.00 96.81 103 GLY A O 1
ATOM 749 N N . GLY A 1 104 ? 15.466 -0.748 -7.732 1.00 97.88 104 GLY A N 1
ATOM 750 C CA . GLY A 1 104 ? 16.789 -0.146 -7.574 1.00 97.88 104 GLY A CA 1
ATOM 751 C C . GLY A 1 104 ? 16.867 0.800 -6.377 1.00 97.88 104 GLY A C 1
ATOM 752 O O . GLY A 1 104 ? 17.837 0.778 -5.622 1.00 97.88 104 GLY A O 1
ATOM 753 N N . VAL A 1 105 ? 15.830 1.620 -6.162 1.00 97.69 105 VAL A N 1
ATOM 754 C CA . VAL A 1 105 ? 15.720 2.484 -4.975 1.00 97.69 105 VAL A CA 1
ATOM 755 C C . VAL A 1 105 ? 14.291 2.498 -4.466 1.00 97.69 105 VAL A C 1
ATOM 757 O O . VAL A 1 105 ? 13.416 3.079 -5.100 1.00 97.69 105 VAL A O 1
ATOM 760 N N . ILE A 1 106 ? 14.070 1.947 -3.274 1.00 98.06 106 ILE A N 1
ATOM 761 C CA . ILE A 1 106 ? 12.781 1.999 -2.583 1.00 98.06 106 ILE A CA 1
ATOM 762 C C . ILE A 1 106 ? 12.968 2.691 -1.236 1.00 98.06 106 ILE A C 1
ATOM 764 O O . ILE A 1 106 ? 13.688 2.197 -0.370 1.00 98.06 106 ILE A O 1
ATOM 768 N N . ARG A 1 107 ? 12.296 3.825 -1.029 1.00 97.94 107 ARG A N 1
ATOM 769 C CA . ARG A 1 107 ? 12.259 4.506 0.271 1.00 97.94 107 ARG A CA 1
ATOM 770 C C . ARG A 1 107 ? 10.825 4.807 0.645 1.00 97.94 107 ARG A C 1
ATOM 772 O O . ARG A 1 107 ? 10.171 5.613 -0.005 1.00 97.94 107 ARG A O 1
ATOM 779 N N . VAL A 1 108 ? 10.377 4.219 1.745 1.00 98.19 108 VAL A N 1
ATOM 780 C CA . VAL A 1 108 ? 9.073 4.524 2.328 1.00 98.19 108 VAL A CA 1
ATOM 781 C C . VAL A 1 108 ? 9.273 5.138 3.702 1.00 98.19 108 VAL A C 1
ATOM 783 O O . VAL A 1 108 ? 10.025 4.613 4.521 1.00 98.19 108 VAL A O 1
ATOM 786 N N . ASN A 1 109 ? 8.616 6.267 3.948 1.00 98.12 109 ASN A N 1
ATOM 787 C CA . ASN A 1 109 ? 8.607 6.946 5.232 1.00 98.12 109 ASN A CA 1
ATOM 788 C C . ASN A 1 109 ? 7.208 6.844 5.858 1.00 98.12 109 ASN A C 1
ATOM 790 O O . ASN A 1 109 ? 6.345 7.668 5.555 1.00 98.12 109 ASN A O 1
ATOM 794 N N . PRO A 1 110 ? 6.947 5.811 6.677 1.00 97.38 110 PRO A N 1
ATOM 795 C CA . PRO A 1 110 ? 5.690 5.696 7.390 1.00 97.38 110 PRO A CA 1
ATOM 796 C C . PRO A 1 110 ? 5.693 6.544 8.661 1.00 97.38 110 PRO A C 1
ATOM 798 O O . PRO A 1 110 ? 6.655 6.561 9.426 1.00 97.38 110 PRO A O 1
ATOM 801 N N . SER A 1 111 ? 4.571 7.207 8.903 1.00 98.00 111 SER A N 1
ATOM 802 C CA . SER A 1 111 ? 4.251 7.907 10.140 1.00 98.00 111 SER A CA 1
ATOM 803 C C . SER A 1 111 ? 2.858 7.494 10.600 1.00 98.00 111 SER A C 1
ATOM 805 O O . SER A 1 111 ? 1.989 7.179 9.784 1.00 98.00 111 SER A O 1
ATOM 807 N N . ALA A 1 112 ? 2.643 7.467 11.912 1.00 97.88 112 ALA A N 1
ATOM 808 C CA . ALA A 1 112 ? 1.356 7.116 12.488 1.00 97.88 112 ALA A CA 1
ATOM 809 C C . ALA A 1 112 ? 0.981 8.098 13.598 1.00 97.88 112 ALA A C 1
ATOM 811 O O . ALA A 1 112 ? 1.799 8.417 14.461 1.00 97.88 112 ALA A O 1
ATOM 812 N N . ARG A 1 113 ? -0.279 8.532 13.590 1.00 98.06 113 ARG A N 1
ATOM 813 C CA . ARG A 1 113 ? -0.926 9.267 14.673 1.00 98.06 113 ARG A CA 1
ATOM 814 C C . ARG A 1 113 ? -2.004 8.384 15.288 1.00 98.06 113 ARG A C 1
ATOM 816 O O . ARG A 1 113 ? -2.887 7.893 14.586 1.00 98.06 113 ARG A O 1
ATOM 823 N N . LEU A 1 11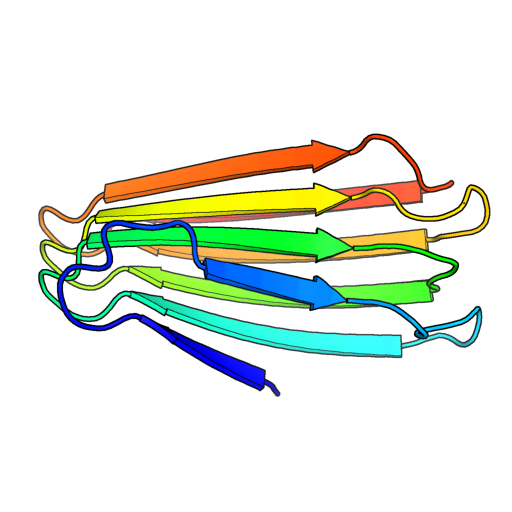4 ? -1.940 8.222 16.605 1.00 97.38 114 LEU A N 1
ATOM 824 C CA . LEU A 1 114 ? -3.014 7.621 17.391 1.00 97.38 114 LEU A CA 1
ATOM 825 C C . LEU A 1 114 ? -3.970 8.749 17.793 1.00 97.38 114 LEU A C 1
ATOM 827 O O . LEU A 1 114 ? -3.518 9.761 18.339 1.00 97.38 114 LEU A O 1
ATOM 831 N N . ALA A 1 115 ? -5.237 8.624 17.403 1.00 88.06 115 ALA A N 1
ATOM 832 C CA . ALA A 1 115 ? -6.255 9.663 17.537 1.00 88.06 115 ALA A CA 1
ATOM 833 C C . ALA A 1 115 ? -7.130 9.479 18.777 1.00 88.06 115 ALA A C 1
ATOM 835 O O . ALA A 1 115 ? -7.435 8.319 19.136 1.00 88.06 115 ALA A O 1
#

Sequence (115 aa):
MLEIGVTGVVEAPVHLVRDGLGTAPRAAHTVIRAARGSVATLVVGSTGSARLAENVEIVVEDGANLTLVFLHEWADDAVHLAAHFATVGARARLKHILVSLGGGVIRVNPSARLA

Radius of gyration: 14.13 Å; chains: 1; bounding box: 34×25×36 Å

Secondary structure (DSSP, 8-state):
-EEEEE-SB--SPEEEEE---EEEEEEEEEEEEE-TT-EEEEEEEEEE-EEEEEEEEEEE-TT-EEEEEEEEEE-TT-EEEEEEEEEE-TT-EEEEEEEE---SEEEEEEEEEE-

Foldseek 3Di:
DEEAEFDAEDPDEDEAEADDAAADADEEEYEYEYDALYEHEYEYHYEEAHNYEYEYEYEFEANYEYEYEYEAHYAQNHAYHYEYEYEAEHNYHYRYHYHHPHYVHYYYHYDYDYD

InterPro domains:
  IPR000825 SUF system FeS cluster assembly, SufBD core domain [PF01458] (27-114)
  IPR037284 SUF system FeS cluster assembly, SufBD superfamily [SSF101960] (10-114)

Organism: NCBI:txid48